Protein AF-A0A975D0T1-F1 (afdb_monomer_lite)

Secondary structure (DSSP, 8-state):
-PPP-----PPP--SSS---PPPPTTHHHHHHHT-STTHHHHTT--HHHHHHHHHHHHHHHHHTTPPPHHHHHHHHHHHHHHHHHHHHGGGS---EETTEE------

Radius of gyration: 20.47 Å; chains: 1; bounding box: 28×64×58 Å

Structure (mmCIF, N/CA/C/O backbone):
data_AF-A0A975D0T1-F1
#
_entry.id   AF-A0A975D0T1-F1
#
loop_
_atom_site.group_PDB
_atom_site.id
_atom_site.type_symbol
_atom_site.label_atom_id
_atom_site.label_alt_id
_atom_site.label_comp_id
_atom_site.label_asym_id
_atom_site.label_entity_id
_atom_site.label_seq_id
_atom_site.pdbx_PDB_ins_code
_atom_site.Cartn_x
_atom_site.Cartn_y
_atom_site.Cartn_z
_atom_site.occupancy
_atom_site.B_iso_or_equiv
_atom_site.auth_seq_id
_atom_site.auth_comp_id
_atom_site.auth_asym_id
_atom_site.auth_atom_id
_atom_site.pdbx_PDB_model_num
ATOM 1 N N . MET A 1 1 ? -4.639 -33.180 42.951 1.00 37.62 1 MET A N 1
ATOM 2 C CA . MET A 1 1 ? -3.425 -33.205 42.105 1.00 37.62 1 MET A CA 1
ATOM 3 C C . MET A 1 1 ? -3.735 -32.420 40.837 1.00 37.62 1 MET A C 1
ATOM 5 O O . MET A 1 1 ? -4.563 -32.879 40.065 1.00 37.62 1 MET A O 1
ATOM 9 N N . PHE A 1 2 ? -3.182 -31.217 40.657 1.00 44.28 2 PHE A N 1
ATOM 10 C CA . PHE A 1 2 ? -3.435 -30.401 39.461 1.00 44.28 2 PHE A CA 1
ATOM 11 C C . PHE A 1 2 ? -2.287 -30.580 38.466 1.00 44.28 2 PHE A C 1
ATOM 13 O O . PHE A 1 2 ? -1.137 -30.282 38.782 1.00 44.28 2 PHE A O 1
ATOM 20 N N . ALA A 1 3 ? -2.603 -31.118 37.288 1.00 48.72 3 ALA A N 1
ATOM 21 C CA . ALA A 1 3 ? -1.656 -31.318 36.200 1.00 48.72 3 ALA A CA 1
ATOM 22 C C . ALA A 1 3 ? -1.179 -29.959 35.665 1.00 48.72 3 ALA A C 1
ATOM 24 O O . ALA A 1 3 ? -1.983 -29.137 35.225 1.00 48.72 3 ALA A O 1
ATOM 25 N N . GLY A 1 4 ? 0.132 -29.723 35.729 1.00 46.28 4 GLY A N 1
ATOM 26 C CA . GLY A 1 4 ? 0.764 -28.505 35.239 1.00 46.28 4 GLY A CA 1
ATOM 27 C C . GLY A 1 4 ? 0.592 -28.352 33.730 1.00 46.28 4 GLY A C 1
ATOM 28 O O . GLY A 1 4 ? 1.034 -29.191 32.945 1.00 46.28 4 GLY A O 1
ATOM 29 N N . THR A 1 5 ? -0.036 -27.257 33.315 1.00 58.75 5 THR A N 1
ATOM 30 C CA . THR A 1 5 ? -0.153 -26.855 31.916 1.00 58.75 5 THR A CA 1
ATOM 31 C C . THR A 1 5 ? 1.234 -26.471 31.407 1.00 58.75 5 THR A C 1
ATOM 33 O O . THR A 1 5 ? 1.738 -25.384 31.686 1.00 58.75 5 THR A O 1
ATOM 36 N N . ALA A 1 6 ? 1.888 -27.375 30.677 1.00 59.00 6 ALA A N 1
ATOM 37 C CA . ALA A 1 6 ? 3.158 -27.089 30.026 1.00 59.00 6 ALA A CA 1
ATOM 38 C C . ALA A 1 6 ? 2.970 -25.928 29.033 1.00 59.00 6 ALA A C 1
ATOM 40 O O . ALA A 1 6 ? 2.393 -26.094 27.955 1.00 59.00 6 ALA A O 1
ATOM 41 N N . ILE A 1 7 ? 3.451 -24.737 29.400 1.00 62.03 7 ILE A N 1
ATOM 42 C CA . ILE A 1 7 ? 3.488 -23.570 28.519 1.00 62.03 7 ILE A CA 1
ATOM 43 C C . ILE A 1 7 ? 4.434 -23.921 27.368 1.00 62.03 7 ILE A C 1
ATOM 45 O O . ILE A 1 7 ? 5.657 -23.867 27.507 1.00 62.03 7 ILE A O 1
ATOM 49 N N . ARG A 1 8 ? 3.877 -24.329 26.221 1.00 60.88 8 ARG A N 1
ATOM 50 C CA . ARG A 1 8 ? 4.656 -24.579 25.004 1.00 60.88 8 ARG A CA 1
ATOM 51 C C . ARG A 1 8 ? 5.387 -23.288 24.642 1.00 60.88 8 ARG A C 1
ATOM 53 O O . ARG A 1 8 ? 4.767 -22.311 24.224 1.00 60.88 8 ARG A O 1
ATOM 60 N N . LYS A 1 9 ? 6.710 -23.289 24.821 1.00 60.88 9 LYS A N 1
ATOM 61 C CA . LYS A 1 9 ? 7.608 -22.189 24.456 1.00 60.88 9 LYS A CA 1
ATOM 62 C C . LYS A 1 9 ? 7.372 -21.874 22.974 1.00 60.88 9 LYS A C 1
ATOM 64 O O . LYS A 1 9 ? 7.670 -22.704 22.115 1.00 60.88 9 LYS A O 1
ATOM 69 N N . ARG A 1 10 ? 6.762 -20.722 22.667 1.00 57.84 10 ARG A N 1
ATOM 70 C CA . ARG A 1 10 ? 6.528 -20.301 21.277 1.00 57.84 10 ARG A CA 1
ATOM 71 C C . ARG A 1 10 ? 7.892 -20.207 20.599 1.00 57.84 10 ARG A C 1
ATOM 73 O O . ARG A 1 10 ? 8.733 -19.424 21.037 1.00 57.84 10 ARG A O 1
ATOM 80 N N . LYS A 1 11 ? 8.132 -21.032 19.574 1.00 58.81 11 LYS A N 1
ATOM 81 C CA . LYS A 1 11 ? 9.341 -20.903 18.756 1.00 58.81 11 LYS A CA 1
ATOM 82 C C . LYS A 1 11 ? 9.319 -19.497 18.146 1.00 58.81 11 LYS A C 1
ATOM 84 O O . LYS A 1 11 ? 8.281 -19.130 17.590 1.00 58.81 11 LYS A O 1
ATOM 89 N N . PRO A 1 12 ? 10.389 -18.697 18.285 1.00 55.12 12 PRO A N 1
ATOM 90 C CA . PRO A 1 12 ? 10.450 -17.410 17.614 1.00 55.12 12 PRO A CA 1
ATOM 91 C C . PRO A 1 12 ? 10.293 -17.663 16.114 1.00 55.12 12 PRO A C 1
ATOM 93 O O . PRO A 1 12 ? 11.022 -18.471 15.540 1.00 55.12 12 PRO A O 1
ATOM 96 N N . ASP A 1 13 ? 9.291 -17.030 15.504 1.00 56.75 13 ASP A N 1
ATOM 97 C CA . ASP A 1 13 ? 9.096 -17.065 14.058 1.00 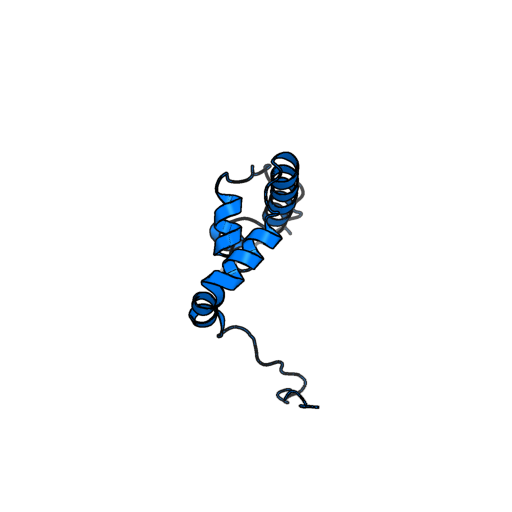56.75 13 ASP A CA 1
ATOM 98 C C . ASP A 1 13 ? 10.279 -16.325 13.431 1.00 56.75 13 ASP A C 1
ATOM 100 O O . ASP A 1 13 ? 10.330 -15.094 13.403 1.00 56.75 13 ASP A O 1
ATOM 104 N N . THR A 1 14 ? 11.281 -17.089 13.001 1.00 58.94 14 THR A N 1
ATOM 105 C CA . THR A 1 14 ? 12.499 -16.564 12.383 1.00 58.94 14 THR A CA 1
ATOM 106 C C . THR A 1 14 ? 12.216 -15.957 11.007 1.00 58.94 14 THR A C 1
ATOM 108 O O . THR A 1 14 ? 13.099 -15.325 10.433 1.00 58.94 14 THR A O 1
ATOM 111 N N . GLY A 1 15 ? 10.998 -16.114 10.462 1.00 52.84 15 GLY A N 1
ATOM 112 C CA . GLY A 1 15 ? 10.577 -15.549 9.178 1.00 52.84 15 GLY A CA 1
ATOM 113 C C . GLY A 1 15 ? 11.337 -16.085 7.960 1.00 52.84 15 GLY A C 1
ATOM 114 O O . GLY A 1 15 ? 11.085 -15.624 6.852 1.00 52.84 15 GLY A O 1
ATOM 115 N N . LEU A 1 16 ? 12.252 -17.041 8.162 1.00 52.81 16 LEU A N 1
ATOM 116 C CA . LEU A 1 16 ? 13.201 -17.552 7.167 1.00 52.81 16 LEU A CA 1
ATOM 117 C C . LEU A 1 16 ? 12.629 -18.688 6.298 1.00 52.81 16 LEU A C 1
ATOM 119 O O . LEU A 1 16 ? 13.135 -18.925 5.211 1.00 52.81 16 LEU A O 1
ATOM 123 N N . LEU A 1 17 ? 11.566 -19.368 6.746 1.00 55.28 17 LEU A N 1
ATOM 124 C CA . LEU A 1 17 ? 10.950 -20.519 6.063 1.00 55.28 17 LEU A CA 1
ATOM 125 C C . LEU A 1 17 ? 9.416 -20.392 6.007 1.00 55.28 17 LEU A C 1
ATOM 127 O O . LEU A 1 17 ? 8.690 -21.326 6.341 1.00 55.28 17 LEU A O 1
ATOM 131 N N . ARG A 1 18 ? 8.888 -19.217 5.641 1.00 57.25 18 ARG A N 1
ATOM 132 C CA . ARG A 1 18 ? 7.462 -19.099 5.286 1.00 57.25 18 ARG A CA 1
ATOM 133 C C . ARG A 1 18 ? 7.292 -19.274 3.774 1.00 57.25 18 ARG A C 1
ATOM 135 O O . ARG A 1 18 ? 8.101 -18.725 3.027 1.00 57.25 18 ARG A O 1
ATOM 142 N N . PRO A 1 19 ? 6.249 -19.991 3.315 1.00 64.00 19 PRO A N 1
ATOM 143 C CA . PRO A 1 19 ? 5.955 -20.109 1.893 1.00 64.00 19 PRO A CA 1
ATOM 144 C C . PRO A 1 19 ? 5.785 -18.717 1.278 1.00 64.00 19 PRO A C 1
ATOM 146 O O . PRO A 1 19 ? 5.153 -17.834 1.868 1.00 64.00 19 PRO A O 1
ATOM 149 N N . TYR A 1 20 ? 6.392 -18.514 0.108 1.00 71.38 20 TYR A N 1
ATOM 150 C CA . TYR A 1 20 ? 6.296 -17.258 -0.625 1.00 71.38 20 TYR A CA 1
ATOM 151 C C . TYR A 1 20 ? 4.824 -16.963 -0.925 1.00 71.38 20 TYR A C 1
ATOM 153 O O . TYR A 1 20 ? 4.161 -17.710 -1.640 1.00 71.38 20 TYR A O 1
ATOM 161 N N . ARG A 1 21 ? 4.304 -15.873 -0.357 1.00 82.44 21 ARG A N 1
ATOM 162 C CA . ARG A 1 21 ? 2.935 -15.427 -0.617 1.00 82.44 21 ARG A CA 1
ATOM 163 C C . ARG A 1 21 ? 2.939 -14.442 -1.787 1.00 82.44 21 ARG A C 1
ATOM 165 O O . ARG A 1 21 ? 3.568 -13.394 -1.628 1.00 82.44 21 ARG A O 1
ATOM 172 N N . PRO A 1 22 ? 2.283 -14.724 -2.921 1.00 89.62 22 PRO A N 1
ATOM 173 C CA . PRO A 1 22 ? 2.196 -13.764 -4.017 1.00 89.62 22 PRO A CA 1
ATOM 174 C C . PRO A 1 22 ? 1.431 -12.512 -3.577 1.00 89.62 22 PRO A C 1
ATOM 176 O O . PRO A 1 22 ? 0.635 -12.559 -2.633 1.00 89.62 22 PRO A O 1
ATOM 179 N N . LYS A 1 23 ? 1.711 -11.381 -4.228 1.00 92.50 23 LYS A N 1
ATOM 180 C CA . LYS A 1 23 ? 0.983 -10.132 -4.001 1.00 92.50 23 LYS A CA 1
ATOM 181 C C . LYS A 1 23 ? -0.468 -10.273 -4.487 1.00 92.50 23 LYS A C 1
ATOM 183 O O . LYS A 1 23 ? -0.663 -10.698 -5.625 1.00 92.50 2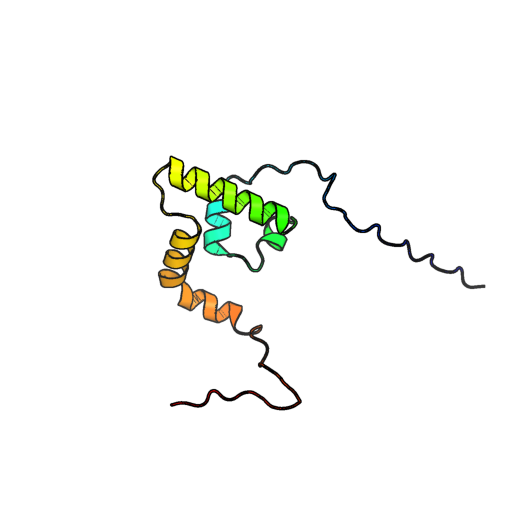3 LYS A O 1
ATOM 188 N N . PRO A 1 24 ? -1.473 -9.925 -3.666 1.00 93.44 24 PRO A N 1
ATOM 189 C CA . PRO A 1 24 ? -2.864 -9.856 -4.109 1.00 93.44 24 PRO A CA 1
ATOM 190 C C . PRO A 1 24 ? -3.050 -8.830 -5.238 1.00 93.44 24 PRO A C 1
ATOM 192 O O . PRO A 1 24 ? -2.409 -7.779 -5.230 1.00 93.44 24 PRO A O 1
ATOM 195 N N . ALA A 1 25 ? -3.933 -9.109 -6.200 1.00 92.50 25 ALA A N 1
ATOM 196 C CA . ALA A 1 25 ? -4.172 -8.218 -7.343 1.00 92.50 25 ALA A CA 1
ATOM 197 C C . ALA A 1 25 ? -4.827 -6.882 -6.933 1.00 92.50 25 ALA A C 1
ATOM 199 O O . ALA A 1 25 ? -4.534 -5.835 -7.503 1.00 92.50 25 ALA A O 1
ATOM 200 N N . ASP A 1 26 ? -5.658 -6.914 -5.895 1.00 94.50 26 ASP A N 1
ATOM 201 C CA . ASP A 1 26 ? -6.372 -5.782 -5.298 1.00 94.50 26 ASP A CA 1
ATOM 202 C C . ASP A 1 26 ? -5.509 -4.974 -4.310 1.00 94.50 26 ASP A C 1
ATOM 204 O O . ASP A 1 26 ? -5.947 -3.955 -3.773 1.00 94.50 26 ASP A O 1
ATOM 208 N N . PHE A 1 27 ? -4.258 -5.391 -4.074 1.00 95.19 27 PHE A N 1
ATOM 209 C CA . PHE A 1 27 ? -3.389 -4.804 -3.052 1.00 95.19 27 PHE A CA 1
ATOM 210 C C . PHE A 1 27 ? -3.275 -3.280 -3.166 1.00 95.19 27 PHE A C 1
ATOM 212 O O . PHE A 1 27 ? -3.321 -2.572 -2.157 1.00 95.19 27 PHE A O 1
ATOM 219 N N . ARG A 1 28 ? -3.140 -2.767 -4.394 1.00 94.25 28 ARG A N 1
ATOM 220 C CA . ARG A 1 28 ? -3.009 -1.331 -4.661 1.00 94.25 28 ARG A CA 1
ATOM 221 C C . ARG A 1 28 ? -4.222 -0.550 -4.161 1.00 94.25 28 ARG A C 1
ATOM 223 O O . ARG A 1 28 ? -4.062 0.459 -3.477 1.00 94.25 28 ARG A O 1
ATOM 23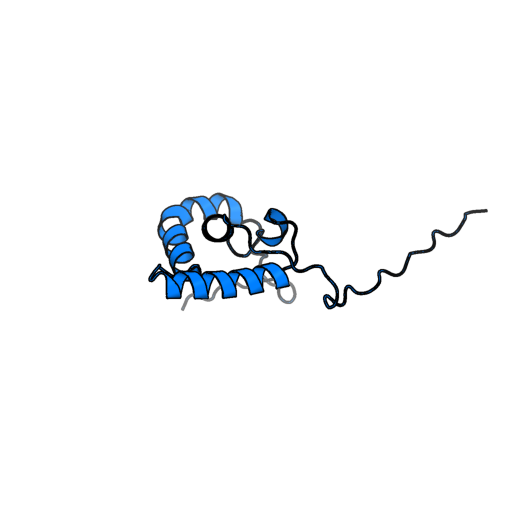0 N N . GLU A 1 29 ? -5.416 -1.003 -4.516 1.00 94.88 29 GLU A N 1
ATOM 231 C CA . GLU A 1 29 ? -6.679 -0.344 -4.180 1.00 94.88 29 GLU A CA 1
ATOM 232 C C . GLU A 1 29 ? -6.909 -0.387 -2.671 1.00 94.88 29 GLU A C 1
ATOM 234 O O . GLU A 1 29 ? -7.120 0.648 -2.037 1.00 94.88 29 GLU A O 1
ATOM 239 N N . THR A 1 30 ? -6.723 -1.561 -2.073 1.00 94.25 30 THR A N 1
ATOM 240 C CA . THR A 1 30 ? -6.864 -1.768 -0.632 1.00 94.25 30 THR A CA 1
ATOM 241 C C . THR A 1 30 ? -5.871 -0.926 0.173 1.00 94.25 30 THR A C 1
ATOM 243 O O . THR A 1 30 ? -6.247 -0.312 1.176 1.00 94.25 30 THR A O 1
ATOM 246 N N . TYR A 1 31 ? -4.614 -0.812 -0.273 1.00 94.31 31 TYR A N 1
ATOM 247 C CA . TYR A 1 31 ? -3.626 0.060 0.370 1.00 94.31 31 TYR A CA 1
ATOM 248 C C . TYR A 1 31 ? -4.009 1.542 0.267 1.00 94.31 31 TYR A C 1
ATOM 250 O O . TYR A 1 31 ? -3.817 2.299 1.220 1.00 94.31 31 TYR A O 1
ATOM 258 N N . ILE A 1 32 ? -4.554 1.982 -0.870 1.00 92.94 32 ILE A N 1
ATOM 259 C CA . ILE A 1 32 ? -5.010 3.367 -1.045 1.00 92.94 32 ILE A CA 1
ATOM 260 C C . ILE A 1 32 ? -6.167 3.681 -0.097 1.00 92.94 32 ILE A C 1
ATOM 262 O O . ILE A 1 32 ? -6.151 4.755 0.502 1.00 92.94 32 ILE A O 1
ATOM 266 N N . LEU A 1 33 ? -7.099 2.745 0.092 1.00 90.12 33 LEU A N 1
ATOM 267 C CA . LEU A 1 33 ? -8.246 2.890 0.989 1.00 90.12 33 LEU A CA 1
ATOM 268 C C . LEU A 1 33 ? -7.827 2.875 2.469 1.00 90.12 33 LEU A C 1
ATOM 270 O O . LEU A 1 33 ? -8.019 3.852 3.195 1.00 90.12 33 LEU A O 1
ATOM 274 N N . ILE A 1 34 ? -7.209 1.784 2.923 1.00 88.31 34 ILE A N 1
ATOM 275 C CA . ILE A 1 34 ? -6.953 1.532 4.349 1.00 88.31 34 ILE A CA 1
ATOM 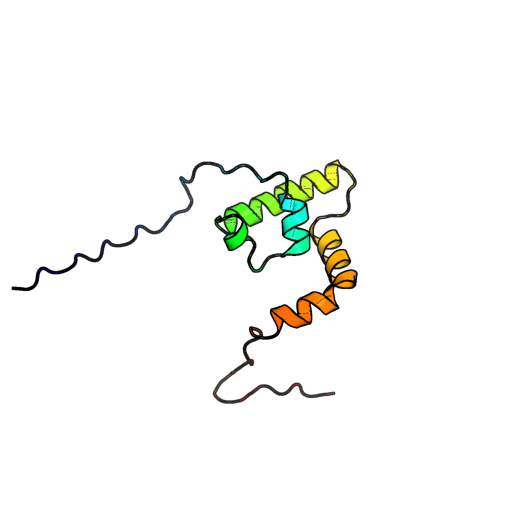276 C C . ILE A 1 34 ? -5.658 2.222 4.795 1.00 88.31 34 ILE A C 1
ATOM 278 O O . ILE A 1 34 ? -5.641 2.996 5.756 1.00 88.31 34 ILE A O 1
ATOM 282 N N . GLY A 1 35 ? -4.579 2.037 4.035 1.00 89.56 35 GLY A N 1
ATOM 283 C CA . GLY A 1 35 ? -3.242 2.532 4.356 1.00 89.56 35 GLY A CA 1
ATOM 284 C C . GLY A 1 35 ? -2.366 1.520 5.068 1.00 89.56 35 GLY A C 1
ATOM 285 O O . GLY A 1 35 ? -2.511 0.322 4.885 1.00 89.56 35 GLY A O 1
ATOM 286 N N . TRP A 1 36 ? -1.403 2.016 5.846 1.00 88.06 36 TRP A N 1
ATOM 287 C CA . TRP A 1 36 ? -0.474 1.163 6.588 1.00 88.06 36 TRP A CA 1
ATOM 288 C C . TRP A 1 36 ? -1.116 0.526 7.827 1.00 88.06 36 TRP A C 1
ATOM 290 O O . TRP A 1 36 ? -0.890 -0.648 8.098 1.00 88.06 36 TRP A O 1
ATOM 300 N N . ASP A 1 37 ? -1.925 1.286 8.562 1.00 85.12 37 ASP A N 1
ATOM 301 C CA . ASP A 1 37 ? -2.548 0.817 9.798 1.00 85.12 37 ASP A CA 1
ATOM 302 C C . ASP A 1 37 ? -3.785 -0.039 9.469 1.00 85.12 37 ASP A C 1
ATOM 304 O O . ASP A 1 37 ? -4.792 0.489 9.001 1.00 85.12 37 ASP A O 1
ATOM 308 N N . GLY A 1 38 ? -3.704 -1.356 9.699 1.00 83.62 38 GLY A N 1
ATOM 309 C CA . GLY A 1 38 ? -4.804 -2.316 9.497 1.00 83.62 38 GLY A CA 1
ATOM 310 C C . GLY A 1 38 ? -4.715 -3.161 8.220 1.00 83.62 38 GLY A C 1
ATOM 311 O O . GLY A 1 38 ? -5.559 -4.026 7.984 1.00 83.62 38 GLY A O 1
ATOM 312 N N . ILE A 1 39 ? -3.696 -2.956 7.383 1.00 88.81 39 ILE A N 1
ATOM 313 C CA . ILE A 1 39 ? -3.520 -3.747 6.153 1.00 88.81 39 ILE A CA 1
ATOM 314 C C . ILE A 1 39 ? -3.001 -5.166 6.411 1.00 88.81 39 ILE A C 1
ATOM 316 O O . ILE A 1 39 ? -3.277 -6.095 5.652 1.00 88.81 39 ILE A O 1
ATOM 320 N N . ASP A 1 40 ? -2.247 -5.342 7.490 1.00 86.69 40 ASP A N 1
ATOM 321 C CA . ASP A 1 40 ? -1.792 -6.635 7.986 1.00 86.69 40 ASP A CA 1
ATOM 322 C C . ASP A 1 40 ? -2.964 -7.489 8.483 1.00 86.69 40 ASP A C 1
ATOM 324 O O . ASP A 1 40 ? -3.014 -8.685 8.182 1.00 86.69 40 ASP A O 1
ATOM 328 N N . GLU A 1 41 ? -3.925 -6.864 9.167 1.00 88.88 41 GLU A N 1
ATOM 329 C CA . GLU A 1 41 ? -5.191 -7.483 9.565 1.00 88.88 41 GLU A CA 1
ATOM 330 C C . GLU A 1 41 ? -6.037 -7.841 8.338 1.00 88.88 41 GLU A C 1
ATOM 332 O O . GLU A 1 41 ? -6.489 -8.978 8.238 1.00 88.88 41 GLU A O 1
ATOM 337 N N . HIS A 1 42 ? -6.174 -6.923 7.373 1.00 91.00 42 HIS A N 1
ATOM 338 C CA . HIS A 1 42 ? -6.970 -7.149 6.162 1.00 91.00 42 HIS A CA 1
ATOM 339 C C . HIS A 1 42 ? -6.479 -8.351 5.339 1.00 91.00 42 HIS A C 1
ATOM 341 O O . HIS A 1 42 ? -7.264 -9.215 4.961 1.00 91.00 42 HIS A O 1
ATOM 347 N N . PHE A 1 43 ? -5.170 -8.445 5.086 1.00 88.19 43 PHE A N 1
ATOM 348 C CA . PHE A 1 43 ? -4.597 -9.555 4.312 1.00 88.19 43 PHE A CA 1
ATOM 349 C C . PHE A 1 43 ? -4.159 -10.748 5.174 1.00 88.19 43 PHE A C 1
ATOM 351 O O . PHE A 1 43 ? -3.547 -11.691 4.656 1.00 88.19 43 PHE A O 1
ATOM 358 N N . HIS A 1 44 ? -4.423 -10.709 6.486 1.00 88.31 44 HIS A N 1
ATOM 359 C CA . HIS A 1 44 ? -3.970 -11.697 7.468 1.00 88.31 44 HIS A CA 1
ATOM 360 C C . HIS A 1 44 ? -2.512 -12.113 7.229 1.00 88.31 44 HIS A C 1
ATOM 362 O O . HIS A 1 44 ? -2.187 -13.288 7.006 1.00 88.31 44 HIS A O 1
ATOM 368 N N . THR A 1 45 ? -1.621 -11.126 7.158 1.00 86.44 45 THR A N 1
ATOM 369 C CA . THR A 1 45 ? -0.232 -11.330 6.742 1.00 86.44 45 THR A CA 1
ATOM 370 C C . THR A 1 45 ? 0.738 -10.524 7.593 1.00 86.44 45 THR A C 1
ATOM 372 O O . THR A 1 45 ? 0.367 -9.599 8.301 1.00 86.44 45 THR A O 1
ATOM 375 N N . ASN A 1 46 ? 2.016 -10.892 7.548 1.00 86.69 46 ASN A N 1
ATOM 376 C CA . ASN A 1 46 ? 3.043 -10.195 8.314 1.00 86.69 46 ASN A CA 1
ATOM 377 C C . ASN A 1 46 ? 3.467 -8.895 7.607 1.00 86.69 46 ASN A C 1
ATOM 379 O O . ASN A 1 46 ? 3.568 -8.860 6.377 1.00 86.69 46 ASN A O 1
ATOM 383 N N . TRP A 1 47 ? 3.831 -7.871 8.382 1.00 84.50 47 TRP A N 1
ATOM 384 C CA . TRP A 1 47 ? 4.336 -6.586 7.882 1.00 84.50 47 TRP A CA 1
ATOM 385 C C . TRP A 1 47 ? 5.490 -6.718 6.870 1.00 84.50 47 TRP A C 1
ATOM 387 O O . TRP A 1 47 ? 5.618 -5.884 5.976 1.00 84.50 47 TRP A O 1
ATOM 397 N N . ARG A 1 48 ? 6.318 -7.773 6.953 1.00 86.25 48 ARG A N 1
ATOM 398 C CA . ARG A 1 48 ? 7.383 -8.045 5.969 1.00 86.25 48 ARG A CA 1
ATOM 399 C C . ARG A 1 48 ? 6.838 -8.362 4.574 1.00 86.25 48 ARG A C 1
ATOM 401 O O . ARG A 1 48 ? 7.407 -7.895 3.592 1.00 86.25 48 ARG A O 1
ATOM 408 N N . CYS A 1 49 ? 5.740 -9.118 4.487 1.00 88.69 49 CYS A N 1
ATOM 409 C CA . CYS A 1 49 ? 5.068 -9.404 3.215 1.00 88.69 49 CYS A CA 1
ATOM 410 C C . CYS A 1 49 ? 4.472 -8.122 2.635 1.00 88.69 49 CYS A C 1
ATOM 412 O O . CYS A 1 49 ? 4.732 -7.811 1.479 1.00 88.69 49 CYS A O 1
ATOM 414 N N . ILE A 1 50 ? 3.778 -7.333 3.466 1.00 91.38 50 ILE A N 1
ATOM 415 C CA . ILE A 1 50 ? 3.237 -6.025 3.066 1.00 91.38 50 ILE A CA 1
ATOM 416 C C . ILE A 1 50 ? 4.347 -5.116 2.536 1.00 91.38 50 ILE A C 1
ATOM 418 O O . ILE A 1 50 ? 4.213 -4.537 1.464 1.00 91.38 50 ILE A O 1
ATOM 422 N N . ARG A 1 51 ? 5.477 -5.013 3.247 1.00 90.56 51 ARG A N 1
ATOM 423 C CA . ARG A 1 51 ? 6.612 -4.188 2.812 1.00 90.56 51 ARG A CA 1
ATOM 424 C C . ARG A 1 51 ? 7.143 -4.628 1.449 1.00 90.56 51 ARG A C 1
ATOM 426 O O . ARG A 1 51 ? 7.431 -3.768 0.622 1.00 90.56 51 ARG A O 1
ATOM 433 N N . ARG A 1 52 ? 7.266 -5.937 1.212 1.00 92.19 52 ARG A N 1
ATOM 434 C CA . ARG A 1 52 ? 7.695 -6.470 -0.087 1.00 92.19 52 ARG A CA 1
ATOM 435 C C . ARG A 1 52 ? 6.683 -6.135 -1.184 1.00 92.19 52 ARG A C 1
ATOM 437 O O . ARG A 1 52 ? 7.081 -5.610 -2.213 1.00 92.19 52 ARG A O 1
ATOM 444 N N . TRP A 1 53 ? 5.392 -6.336 -0.930 1.00 93.94 53 TRP A N 1
ATOM 445 C CA . TRP A 1 53 ? 4.323 -5.998 -1.873 1.00 93.94 53 TRP A CA 1
ATOM 446 C C . TRP A 1 53 ? 4.267 -4.504 -2.210 1.00 93.94 53 TRP A C 1
ATOM 448 O O . TRP A 1 53 ? 3.994 -4.157 -3.351 1.00 93.94 53 TRP A O 1
ATOM 458 N N . ILE A 1 54 ? 4.582 -3.614 -1.261 1.00 92.69 54 ILE A N 1
ATOM 459 C CA . ILE A 1 54 ? 4.724 -2.173 -1.534 1.00 92.69 54 ILE A CA 1
ATOM 460 C C . ILE A 1 54 ? 5.868 -1.920 -2.519 1.00 92.69 54 ILE A C 1
ATOM 462 O O . ILE A 1 54 ? 5.697 -1.132 -3.442 1.00 92.69 54 ILE A O 1
ATOM 466 N N . ILE A 1 55 ? 7.021 -2.568 -2.333 1.00 92.50 55 ILE A N 1
ATOM 467 C CA . ILE A 1 55 ? 8.172 -2.420 -3.238 1.00 92.50 55 ILE A CA 1
ATOM 468 C C . ILE A 1 55 ? 7.817 -2.951 -4.633 1.00 92.50 55 ILE A C 1
ATOM 470 O O . ILE A 1 55 ? 8.021 -2.246 -5.615 1.00 92.50 55 ILE A O 1
ATOM 474 N N . GLU A 1 56 ? 7.223 -4.146 -4.709 1.00 93.31 56 GLU A N 1
ATOM 475 C CA . GLU A 1 56 ? 6.753 -4.753 -5.962 1.00 93.31 56 GLU A CA 1
ATOM 476 C C . GLU A 1 56 ? 5.726 -3.849 -6.672 1.00 93.31 56 GLU A C 1
ATOM 478 O O . GLU A 1 56 ? 5.841 -3.598 -7.866 1.00 93.31 56 GLU A O 1
ATOM 483 N N . GLN A 1 57 ? 4.751 -3.291 -5.944 1.00 94.69 57 GLN A N 1
ATOM 484 C CA . GLN A 1 57 ? 3.750 -2.381 -6.513 1.00 94.69 57 GLN A CA 1
ATOM 485 C C . GLN A 1 57 ? 4.349 -1.062 -7.007 1.00 94.69 57 GLN A C 1
ATOM 487 O O . GLN A 1 57 ? 3.900 -0.548 -8.024 1.00 94.69 57 GLN A O 1
ATOM 492 N N . ILE A 1 58 ? 5.342 -0.506 -6.305 1.00 91.62 58 ILE A N 1
ATOM 493 C CA . ILE A 1 58 ? 6.021 0.720 -6.742 1.00 91.62 58 ILE A CA 1
ATOM 494 C C . ILE A 1 58 ? 6.747 0.479 -8.068 1.00 91.62 58 ILE A C 1
ATOM 496 O O . ILE A 1 58 ? 6.593 1.287 -8.977 1.00 91.62 58 ILE A O 1
ATOM 500 N N . ALA A 1 59 ? 7.460 -0.643 -8.200 1.00 90.75 59 ALA A N 1
ATOM 501 C CA . ALA A 1 59 ? 8.137 -1.003 -9.445 1.00 90.75 59 ALA A CA 1
ATOM 502 C C . ALA A 1 59 ? 7.144 -1.225 -10.604 1.00 90.75 59 ALA A C 1
ATOM 504 O O . ALA A 1 59 ? 7.392 -0.797 -11.728 1.00 90.75 59 ALA A O 1
ATOM 505 N N . GLU A 1 60 ? 5.994 -1.851 -10.337 1.00 92.56 60 GLU A N 1
ATOM 506 C CA . GLU A 1 60 ? 4.928 -2.013 -11.336 1.00 92.56 60 GLU A CA 1
ATOM 507 C C . GLU A 1 60 ? 4.265 -0.689 -11.734 1.00 92.56 60 GLU A C 1
ATOM 509 O O . GLU A 1 60 ? 3.942 -0.495 -12.907 1.00 92.56 60 GLU A O 1
ATOM 514 N N . ASP A 1 61 ? 4.033 0.212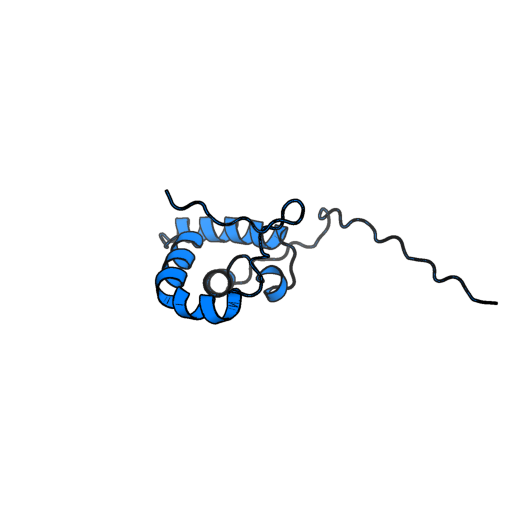 -10.774 1.00 92.44 61 ASP A N 1
ATOM 515 C CA . ASP A 1 61 ? 3.490 1.541 -11.053 1.00 92.44 61 ASP A CA 1
ATOM 516 C C . ASP A 1 61 ? 4.476 2.333 -11.931 1.00 92.44 61 ASP A C 1
ATOM 518 O O . ASP A 1 61 ? 4.051 2.929 -12.918 1.00 92.44 61 ASP A O 1
ATOM 522 N N . GLU A 1 62 ? 5.781 2.275 -11.636 1.00 90.94 62 GLU A N 1
ATOM 523 C CA . GLU A 1 62 ? 6.847 2.896 -12.440 1.00 90.94 62 GLU A CA 1
ATOM 524 C C . GLU A 1 62 ? 6.897 2.337 -13.865 1.00 90.94 62 GLU A C 1
ATOM 526 O O . GLU A 1 62 ? 6.855 3.103 -14.828 1.00 90.94 62 GLU A O 1
ATOM 531 N N . ALA A 1 63 ? 6.912 1.009 -14.014 1.00 93.31 63 ALA A N 1
ATOM 532 C CA . ALA A 1 63 ? 6.933 0.354 -15.322 1.00 93.31 63 ALA A CA 1
ATOM 533 C C . ALA A 1 63 ? 5.689 0.680 -16.168 1.00 93.31 63 ALA A C 1
ATOM 535 O O . ALA A 1 63 ? 5.760 0.731 -17.393 1.00 93.31 63 ALA A O 1
ATOM 536 N N . ALA A 1 64 ? 4.548 0.916 -15.518 1.00 91.44 64 ALA A N 1
ATOM 537 C CA . ALA A 1 64 ? 3.294 1.274 -16.171 1.00 91.44 64 ALA A CA 1
ATOM 538 C C . ALA A 1 64 ? 3.082 2.793 -16.330 1.00 91.44 64 ALA A C 1
ATOM 540 O O . ALA A 1 64 ? 2.016 3.197 -16.795 1.00 91.44 64 ALA A O 1
ATOM 541 N N . GLY A 1 65 ? 4.026 3.639 -15.898 1.00 87.69 65 GLY A N 1
ATOM 542 C CA . GLY A 1 65 ? 3.869 5.100 -15.907 1.00 87.69 65 GLY A CA 1
ATOM 543 C C . GLY A 1 65 ? 2.721 5.610 -15.023 1.00 87.69 65 GLY A C 1
ATOM 544 O O . GLY A 1 65 ? 2.173 6.687 -15.263 1.00 87.69 65 GLY A O 1
ATOM 545 N N . ARG A 1 66 ? 2.306 4.829 -14.019 1.00 88.62 66 ARG A N 1
ATOM 546 C CA . ARG A 1 66 ? 1.222 5.166 -13.090 1.00 88.62 66 ARG A CA 1
ATOM 547 C C . ARG A 1 66 ? 1.735 6.015 -11.932 1.00 88.62 66 ARG A C 1
ATOM 549 O O . ARG A 1 66 ? 2.893 5.954 -11.532 1.00 88.62 66 ARG A O 1
ATOM 556 N N . ILE A 1 67 ? 0.821 6.772 -11.323 1.00 87.38 67 ILE A N 1
ATOM 557 C CA . ILE A 1 67 ? 1.102 7.483 -10.073 1.00 87.38 67 ILE A CA 1
ATOM 558 C C . ILE A 1 67 ? 1.462 6.455 -8.997 1.00 87.38 67 ILE A C 1
ATOM 560 O O . ILE A 1 67 ? 0.648 5.576 -8.690 1.00 87.38 67 ILE A O 1
ATOM 564 N N . HIS A 1 68 ? 2.642 6.626 -8.394 1.00 89.44 68 HIS A N 1
ATOM 565 C CA . HIS A 1 68 ? 3.133 5.766 -7.323 1.00 89.44 68 HIS A CA 1
ATOM 566 C C . HIS A 1 68 ? 2.091 5.575 -6.220 1.00 89.44 68 HIS A C 1
ATOM 568 O O . HIS A 1 68 ? 1.489 6.541 -5.741 1.00 89.44 68 HIS A O 1
ATOM 574 N N . LEU A 1 69 ? 1.982 4.343 -5.726 1.00 90.50 69 LEU A N 1
ATOM 575 C CA . LEU A 1 69 ? 1.123 3.930 -4.615 1.00 90.50 69 LEU A CA 1
ATOM 576 C C . LEU A 1 69 ? 1.009 4.953 -3.465 1.00 90.50 69 LEU A C 1
ATOM 578 O O . LEU A 1 69 ? -0.091 5.277 -3.014 1.00 90.50 69 LEU A O 1
ATOM 582 N N . LYS A 1 70 ? 2.139 5.501 -2.995 1.00 87.56 70 LYS A N 1
ATOM 583 C CA . LYS A 1 70 ? 2.162 6.488 -1.897 1.00 87.56 70 LYS A CA 1
ATOM 584 C C . LYS A 1 70 ? 1.531 7.827 -2.289 1.00 87.56 70 LYS A C 1
ATOM 586 O O . LYS A 1 70 ? 0.805 8.413 -1.489 1.00 87.56 70 LYS A O 1
ATOM 591 N N . ALA A 1 71 ? 1.787 8.298 -3.507 1.00 89.56 71 ALA A N 1
ATOM 592 C CA . ALA A 1 71 ? 1.205 9.531 -4.027 1.00 89.56 71 ALA A CA 1
ATOM 593 C C . ALA A 1 71 ? -0.298 9.362 -4.301 1.00 89.56 71 ALA A C 1
ATOM 595 O O . ALA A 1 71 ? -1.083 10.244 -3.952 1.00 89.56 71 ALA A O 1
ATOM 596 N N . ALA A 1 72 ? -0.710 8.202 -4.821 1.00 90.88 72 ALA A N 1
ATOM 597 C CA . ALA A 1 72 ? -2.117 7.856 -5.004 1.00 90.88 72 ALA A CA 1
ATOM 598 C C . ALA A 1 72 ? -2.873 7.847 -3.665 1.00 90.88 72 ALA A C 1
ATOM 600 O O . ALA A 1 72 ? -3.942 8.444 -3.551 1.00 90.88 72 ALA A O 1
ATOM 601 N N . ARG A 1 73 ? -2.279 7.275 -2.607 1.00 90.75 73 ARG A N 1
ATOM 602 C CA . ARG A 1 73 ? -2.852 7.360 -1.258 1.00 90.75 73 ARG A CA 1
ATOM 603 C C . ARG A 1 73 ? -2.927 8.800 -0.747 1.00 90.75 73 ARG A C 1
ATOM 605 O O . ARG A 1 73 ? -3.939 9.185 -0.172 1.00 90.75 73 ARG A O 1
ATOM 612 N N . ALA A 1 74 ? -1.887 9.605 -0.946 1.00 88.69 74 ALA A N 1
ATOM 613 C CA . ALA A 1 74 ? -1.908 11.007 -0.533 1.00 88.69 74 ALA A CA 1
ATOM 614 C C . ALA A 1 74 ? -3.000 11.813 -1.261 1.00 88.69 74 ALA A C 1
ATOM 616 O O . ALA A 1 74 ? -3.615 12.688 -0.656 1.00 88.69 74 ALA A O 1
ATOM 617 N N . ALA A 1 75 ? -3.267 11.524 -2.539 1.00 91.56 75 ALA A N 1
ATOM 618 C CA . ALA A 1 75 ? -4.400 12.092 -3.272 1.00 91.56 75 ALA A CA 1
ATOM 619 C C . ALA A 1 75 ? -5.739 11.649 -2.668 1.00 91.56 75 ALA A C 1
ATOM 621 O O . ALA A 1 75 ? -6.541 12.496 -2.283 1.00 91.56 75 ALA A O 1
ATOM 622 N N . TRP A 1 76 ? -5.911 10.344 -2.442 1.00 92.50 76 TRP A N 1
ATOM 623 C CA . TRP A 1 76 ? -7.127 9.809 -1.837 1.00 92.50 76 TRP A CA 1
ATOM 624 C C . TRP A 1 76 ? -7.403 10.395 -0.446 1.00 92.50 76 TRP A C 1
ATOM 626 O O . TRP A 1 76 ? -8.539 10.752 -0.152 1.00 92.50 76 TRP A O 1
ATOM 636 N N . ILE A 1 77 ? -6.379 10.576 0.398 1.00 88.38 77 ILE A N 1
ATOM 637 C CA . ILE A 1 77 ? -6.517 11.229 1.711 1.00 88.38 77 ILE A CA 1
ATOM 638 C C . ILE A 1 77 ? -6.893 12.708 1.569 1.00 88.38 77 ILE A C 1
ATOM 640 O O . ILE A 1 77 ? -7.658 13.210 2.385 1.00 88.38 77 ILE A O 1
ATOM 644 N N . ARG A 1 78 ? -6.380 13.435 0.570 1.00 88.19 78 ARG A N 1
ATOM 645 C CA . ARG A 1 78 ? -6.777 14.838 0.356 1.00 88.19 78 ARG A CA 1
ATOM 646 C C . ARG A 1 78 ? -8.261 14.953 0.008 1.00 88.19 78 ARG A C 1
ATOM 648 O O . ARG A 1 78 ? -8.928 15.849 0.512 1.00 88.19 78 ARG A O 1
ATOM 655 N N . GLU A 1 79 ? -8.771 14.018 -0.784 1.00 88.94 79 GLU A N 1
ATOM 656 C CA . GLU A 1 79 ? -10.176 13.970 -1.200 1.00 88.94 79 GLU A CA 1
ATOM 657 C C . GLU A 1 79 ? -11.099 13.431 -0.092 1.00 88.94 79 GLU A C 1
ATOM 659 O O . GLU A 1 79 ? -12.164 13.986 0.167 1.00 88.94 79 GLU A O 1
ATOM 664 N N . ASN A 1 80 ? -10.668 12.386 0.621 1.00 86.56 80 ASN A N 1
ATOM 665 C CA . ASN A 1 80 ? -11.501 11.609 1.548 1.00 86.56 80 ASN A CA 1
ATOM 666 C C . ASN A 1 80 ? -11.134 11.811 3.028 1.00 86.56 80 ASN A C 1
ATOM 668 O O . ASN A 1 80 ? -11.749 11.226 3.918 1.00 86.56 80 ASN A O 1
ATOM 672 N N . GLY A 1 81 ? -10.147 12.650 3.344 1.00 72.81 81 GLY A N 1
ATOM 673 C CA . GLY A 1 81 ? -9.578 12.793 4.691 1.00 72.81 81 GLY A CA 1
ATOM 674 C C . GLY A 1 81 ? -10.575 13.247 5.759 1.00 72.81 81 GLY A C 1
ATOM 675 O O . GLY A 1 81 ? -10.424 12.898 6.931 1.00 72.81 81 GLY A O 1
ATOM 676 N N . ARG A 1 82 ? -11.646 13.951 5.361 1.00 71.00 82 ARG A N 1
ATOM 677 C CA . ARG A 1 82 ? -12.771 14.301 6.249 1.00 71.00 82 ARG A CA 1
ATOM 678 C C . ARG A 1 82 ? -13.562 13.073 6.731 1.00 71.00 82 ARG A C 1
ATOM 680 O O . ARG A 1 82 ? -14.154 13.131 7.804 1.00 71.00 82 ARG A O 1
ATOM 687 N N . LEU A 1 83 ? -13.562 11.971 5.977 1.00 63.94 83 LEU A N 1
ATOM 688 C CA . LEU A 1 83 ? -14.184 10.700 6.371 1.00 63.94 83 LEU A CA 1
ATOM 689 C C . LEU A 1 83 ? -13.280 9.912 7.331 1.00 63.94 83 LEU A C 1
ATOM 691 O O . LEU A 1 83 ? -13.764 9.349 8.310 1.00 63.94 83 LEU A O 1
ATOM 695 N N . LEU A 1 84 ? -11.960 9.938 7.115 1.00 62.22 84 LEU A N 1
ATOM 696 C CA . LEU A 1 84 ? -10.981 9.262 7.980 1.00 62.22 84 LEU A CA 1
ATOM 697 C C . LEU A 1 84 ? -10.905 9.870 9.389 1.00 62.22 84 LEU A C 1
ATOM 699 O O . LEU A 1 84 ? -10.720 9.141 10.366 1.00 62.22 84 LEU A O 1
ATOM 703 N N . SER A 1 85 ? -11.067 11.192 9.525 1.00 54.78 85 SER A N 1
ATOM 704 C CA . SER A 1 85 ? -11.002 11.875 10.827 1.00 54.78 85 SER A CA 1
ATOM 705 C C . SER A 1 85 ? -12.123 11.454 11.786 1.00 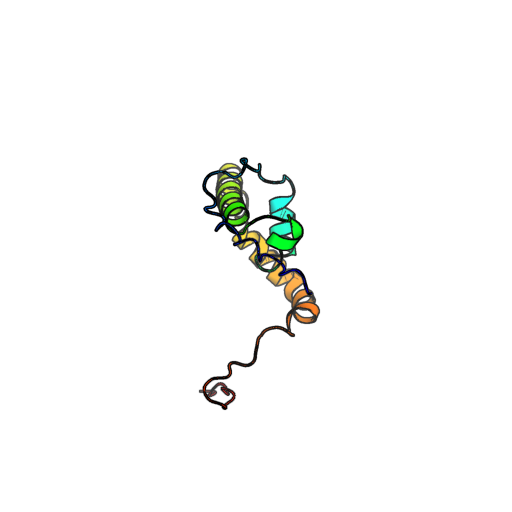54.78 85 SER A C 1
ATOM 707 O O . SER A 1 85 ? -11.909 11.435 13.000 1.00 54.78 85 SER A O 1
ATOM 709 N N . ARG A 1 86 ? -13.284 11.039 11.256 1.00 50.81 86 ARG A N 1
ATOM 710 C CA . ARG A 1 86 ? -14.411 10.519 12.049 1.00 50.81 86 ARG A CA 1
ATOM 711 C C . ARG A 1 86 ? -14.129 9.129 12.625 1.00 50.81 86 ARG A C 1
ATOM 713 O O . ARG A 1 86 ? -14.654 8.804 13.687 1.00 50.81 86 ARG A O 1
ATOM 720 N N . THR A 1 87 ? -13.268 8.347 11.975 1.00 53.56 87 THR A N 1
ATOM 721 C CA . THR A 1 87 ? -13.003 6.943 12.334 1.00 53.56 87 THR A CA 1
ATOM 722 C C . THR A 1 87 ? -11.681 6.766 13.102 1.00 53.56 87 THR A C 1
ATOM 724 O O . THR A 1 87 ? -11.579 5.888 13.954 1.00 53.56 87 THR A O 1
ATOM 727 N N . GLY A 1 88 ? -10.675 7.625 12.876 1.00 46.75 88 GLY A N 1
ATOM 728 C CA . GLY A 1 88 ? -9.300 7.437 13.376 1.00 46.75 88 GLY A CA 1
ATOM 729 C C . GLY A 1 88 ? -8.862 8.263 14.598 1.00 46.75 88 GLY A C 1
ATOM 730 O O . GLY A 1 88 ? -7.748 8.085 15.088 1.00 46.75 88 GLY A O 1
ATOM 731 N N . SER A 1 89 ? -9.694 9.164 15.133 1.00 47.78 89 SER A N 1
ATOM 732 C CA . SER A 1 89 ? -9.260 10.107 16.187 1.00 47.78 89 SER A CA 1
ATOM 733 C C . SER A 1 89 ? -9.017 9.471 17.573 1.00 47.78 89 SER A C 1
ATOM 735 O O . SER A 1 89 ? -8.316 10.045 18.405 1.00 47.78 89 SER A O 1
ATOM 737 N N . ARG A 1 90 ? -9.511 8.256 17.849 1.00 46.72 90 ARG A N 1
ATOM 738 C CA . ARG A 1 90 ? -9.447 7.677 19.210 1.00 46.72 90 ARG A CA 1
ATOM 739 C C . ARG A 1 90 ? -8.116 7.019 19.603 1.00 46.72 90 ARG A C 1
ATOM 741 O O . ARG A 1 90 ? -7.992 6.596 20.747 1.00 46.72 90 ARG A O 1
ATOM 748 N N . ARG A 1 91 ? -7.112 6.936 18.718 1.00 50.16 91 ARG A N 1
ATOM 749 C CA . ARG A 1 91 ? -5.819 6.276 19.025 1.00 50.16 91 ARG A CA 1
ATOM 750 C C . ARG A 1 91 ? -4.573 7.150 18.890 1.00 50.16 91 ARG A C 1
ATOM 752 O O . ARG A 1 91 ? -3.465 6.637 19.024 1.00 50.16 91 ARG A O 1
ATOM 759 N N . ARG A 1 92 ? -4.703 8.474 18.741 1.00 48.56 92 ARG A N 1
ATOM 760 C CA . ARG A 1 92 ? -3.571 9.365 19.042 1.00 48.56 92 ARG A CA 1
ATOM 761 C C . ARG A 1 92 ? -3.487 9.492 20.559 1.00 48.56 92 ARG A C 1
ATOM 763 O O . ARG A 1 92 ? -4.033 10.424 21.142 1.00 48.56 92 ARG A O 1
ATOM 770 N N . ALA A 1 93 ? -2.880 8.487 21.191 1.00 49.16 93 ALA A N 1
ATOM 771 C CA . ALA A 1 93 ? -2.573 8.497 22.611 1.00 49.16 93 ALA A CA 1
ATOM 772 C C . ALA A 1 93 ? -2.015 9.878 22.978 1.00 49.16 93 ALA A C 1
ATOM 774 O O . ALA A 1 93 ? -1.074 10.366 22.341 1.00 49.16 93 ALA A O 1
ATOM 775 N N . LYS A 1 94 ? -2.646 10.533 23.960 1.00 49.56 94 LYS A N 1
ATOM 776 C CA . LYS A 1 94 ? -2.101 11.731 24.602 1.00 49.56 94 LYS A CA 1
ATOM 777 C C . LYS A 1 94 ? -0.618 11.457 24.867 1.00 49.56 94 LYS A C 1
ATOM 779 O O . LYS A 1 94 ? -0.281 10.417 25.430 1.00 49.56 94 LYS A O 1
ATOM 784 N N . ARG A 1 95 ? 0.265 12.345 24.401 1.00 52.00 95 ARG A N 1
ATOM 785 C CA . ARG A 1 95 ? 1.702 12.254 24.680 1.00 52.00 95 ARG A CA 1
ATOM 786 C C . ARG A 1 95 ? 1.890 12.486 26.178 1.00 52.00 95 ARG A C 1
ATOM 788 O O . ARG A 1 95 ? 1.985 13.626 26.624 1.00 52.00 95 ARG A O 1
ATOM 795 N N . TYR A 1 96 ? 1.843 11.403 26.942 1.00 51.25 96 TYR A N 1
ATOM 796 C CA . TYR A 1 96 ? 2.143 11.383 28.362 1.00 51.25 96 TYR A CA 1
ATOM 797 C C . TYR A 1 96 ? 3.653 11.192 28.522 1.00 51.25 96 TYR A C 1
ATOM 799 O O . TYR A 1 96 ? 4.176 10.138 28.174 1.00 51.25 96 TYR A O 1
ATOM 807 N N . CYS A 1 97 ? 4.342 12.193 29.069 1.00 53.53 97 CYS A N 1
ATOM 808 C CA . CYS A 1 97 ? 5.680 12.032 29.638 1.00 53.53 97 CYS A CA 1
ATOM 809 C C . CYS A 1 97 ? 5.608 12.452 31.109 1.00 53.53 97 CYS A C 1
ATOM 811 O O . CYS A 1 97 ? 5.147 13.552 31.408 1.00 53.53 97 CYS A O 1
ATOM 813 N N . ALA A 1 98 ? 6.033 11.574 32.023 1.00 55.75 98 ALA A N 1
ATOM 814 C CA . ALA A 1 98 ? 6.205 11.878 33.449 1.00 55.75 98 ALA A CA 1
ATOM 815 C C . ALA A 1 98 ? 5.006 12.594 34.124 1.00 55.75 98 ALA A C 1
ATOM 817 O O . ALA A 1 98 ? 5.173 13.588 34.826 1.00 55.75 98 ALA A O 1
ATOM 818 N N . GLY A 1 99 ? 3.776 12.118 33.891 1.00 58.78 99 GLY A N 1
ATOM 819 C CA . GLY A 1 99 ? 2.579 12.642 34.567 1.00 58.78 99 GLY A CA 1
ATOM 820 C C . GLY A 1 99 ? 2.083 14.012 34.084 1.00 58.78 99 GLY A C 1
ATOM 821 O O . GLY A 1 99 ? 1.172 14.567 34.692 1.00 58.78 99 GLY A O 1
ATOM 822 N N . ARG A 1 100 ? 2.627 14.561 32.988 1.00 54.16 100 ARG A N 1
ATOM 823 C CA . ARG A 1 100 ? 2.162 15.829 32.401 1.00 54.16 100 ARG A CA 1
ATOM 824 C C . ARG A 1 100 ? 1.709 15.638 30.956 1.00 54.16 100 ARG A C 1
ATOM 826 O O . ARG A 1 100 ? 2.319 14.900 30.183 1.00 54.16 100 ARG A O 1
ATOM 833 N N . THR A 1 101 ? 0.611 16.304 30.602 1.00 59.38 101 THR A N 1
ATOM 834 C CA . THR A 1 101 ? 0.130 16.360 29.215 1.00 59.38 101 THR A CA 1
ATOM 835 C C . THR A 1 101 ? 0.896 17.470 28.507 1.00 59.38 101 THR A C 1
ATOM 837 O O . THR A 1 101 ? 0.849 18.613 28.954 1.00 59.38 101 THR A O 1
ATOM 840 N N . LEU A 1 102 ? 1.612 17.147 27.429 1.00 61.09 102 LEU A N 1
ATOM 841 C CA . LEU A 1 102 ? 2.306 18.157 26.628 1.00 61.09 102 LEU A CA 1
ATOM 842 C C . LEU A 1 102 ? 1.279 19.047 25.915 1.00 61.09 102 LEU A C 1
ATOM 844 O O . LEU A 1 102 ? 0.614 18.604 24.978 1.00 61.09 102 LEU A O 1
ATOM 848 N N . THR A 1 103 ? 1.153 20.296 26.355 1.00 61.81 103 THR A N 1
ATOM 849 C CA . THR A 1 103 ? 0.485 21.364 25.607 1.00 61.81 103 THR A CA 1
ATOM 850 C C . THR A 1 103 ? 1.471 21.925 24.588 1.00 61.81 103 THR A C 1
ATOM 852 O O . THR A 1 103 ? 2.609 22.235 24.938 1.00 61.81 103 THR A O 1
ATOM 855 N N . SER A 1 104 ? 1.070 22.029 23.320 1.00 51.09 104 SER A N 1
ATOM 856 C CA . SER A 1 104 ? 1.869 22.741 22.320 1.00 51.09 104 SER A CA 1
ATOM 857 C C . SER A 1 104 ? 2.033 24.193 22.761 1.00 51.09 104 SER A C 1
ATOM 859 O O . SER A 1 104 ? 1.034 24.865 23.010 1.00 51.09 104 SER A O 1
ATOM 861 N N . VAL A 1 105 ? 3.274 24.662 22.861 1.00 51.97 105 VAL A N 1
ATOM 862 C CA . VAL A 1 105 ? 3.558 26.089 23.014 1.00 51.97 105 VAL A CA 1
ATOM 863 C C . VAL A 1 105 ? 3.282 26.730 21.659 1.00 51.97 105 VAL A C 1
ATOM 865 O O . VAL A 1 105 ? 3.946 26.402 20.677 1.00 51.97 105 VAL A O 1
ATOM 868 N N . SER A 1 106 ? 2.254 27.568 21.597 1.00 48.22 106 SER A N 1
ATOM 869 C CA . SER A 1 106 ? 2.020 28.453 20.461 1.00 48.22 106 SER A CA 1
ATOM 870 C C . SER A 1 106 ? 3.088 29.545 20.507 1.00 48.22 106 SER A C 1
ATOM 872 O O . SER A 1 106 ? 3.152 30.279 21.492 1.00 48.22 106 SER A O 1
ATOM 874 N N . GLY A 1 107 ? 3.951 29.585 19.494 1.00 40.84 107 GLY A N 1
ATOM 875 C CA . GLY A 1 107 ? 4.827 30.719 19.199 1.00 40.84 107 GLY A CA 1
ATOM 876 C C . GLY A 1 107 ? 4.234 31.551 18.078 1.00 40.84 107 GLY A C 1
ATOM 877 O O . GLY A 1 107 ? 3.519 30.948 17.243 1.00 40.84 107 GLY A O 1
#

Organism: NCBI:txid160791

pLDDT: mean 74.75, std 18.25, range [37.62, 95.19]

Foldseek 3Di:
DDDDDPPPDPDPPPVPDDPDDDQDPCLLVVCLVPNDPCVCVVVVHDVVNNVVNLVVQQVVCVVVVHDRSVVSSVVSCVVCVVVVCVPPVPPPPQPDDPNDGDDDDDD

Sequence (107 aa):
MFAGTAIRKRKPDTGLLRPYRPKPADFRETYILIGWDGIDEHFHTNWRCIRRWIIEQIAEDEAAGRIHLKAARAAWIRENGRLLSRTGSRRRAKRYCAGRTLTSVSG